Protein AF-A0A3D9ZL71-F1 (afdb_monomer_lite)

Foldseek 3Di:
DPDDDDDLVVLLVVLVVLLVVLVVLVVVLVVVLVVLVVCQPVQDDDPRSVVVNVVSVVVSVVVSVVSVVVSVVSNVVSVVSNVVSVVVVVVVVVVVVVVVVVVVVVD

Secondary structure (DSSP, 8-state):
-------HHHHHHHHHHHHHHHHHHHHHHHHHHHHHHTTTTTT-SSHHHHHHHHHHHHHHHHHHHHHHHHHHHHHHHHHHHHHHHHHHHHHHHHHHHHHHHHHHHH-

Sequence (107 aa):
MTGFAVVPDAVRAGGSAIGGAADAFASRVEGLIAELSGFQGGFGDDTIGMLVGTAYDAVSQWAFECLQDCADDLLDATDDLMLMADSYDEADRDALDRFQGMHGRIA

Structure (mmCIF, N/CA/C/O backbone):
data_AF-A0A3D9ZL71-F1
#
_entry.id   AF-A0A3D9ZL71-F1
#
loop_
_atom_site.group_PDB
_atom_site.id
_atom_site.type_symbol
_atom_site.label_atom_id
_atom_site.label_alt_id
_atom_site.label_comp_id
_atom_site.label_asym_id
_atom_site.label_entity_id
_atom_site.label_seq_id
_atom_site.pdbx_PDB_ins_code
_atom_site.Cartn_x
_atom_site.Cartn_y
_atom_site.Cartn_z
_atom_site.occupancy
_atom_site.B_iso_or_equiv
_atom_site.auth_seq_id
_atom_site.auth_comp_id
_atom_site.auth_asym_id
_atom_site.auth_atom_id
_atom_site.pdbx_PDB_model_num
ATOM 1 N N . MET A 1 1 ? -35.603 -1.144 16.499 1.00 43.69 1 MET A N 1
ATOM 2 C CA . MET A 1 1 ? -34.562 -0.316 15.863 1.00 43.69 1 MET A CA 1
ATOM 3 C C . MET A 1 1 ? -33.428 -1.239 15.486 1.00 43.69 1 MET A C 1
ATOM 5 O O . MET A 1 1 ? -32.825 -1.812 16.382 1.00 43.69 1 MET A O 1
ATOM 9 N N . THR A 1 2 ? -33.184 -1.455 14.198 1.00 52.22 2 THR A N 1
ATOM 10 C CA . THR A 1 2 ? -31.933 -2.073 13.747 1.00 52.22 2 THR A CA 1
ATOM 11 C C . THR A 1 2 ? -30.857 -1.003 13.900 1.00 52.22 2 THR A C 1
ATOM 13 O O . THR A 1 2 ? -30.736 -0.121 13.054 1.00 52.22 2 THR A O 1
ATOM 16 N N . GLY A 1 3 ? -30.220 -0.972 15.070 1.00 65.12 3 GLY A N 1
ATOM 17 C CA . GLY A 1 3 ? -29.165 -0.010 15.371 1.00 65.12 3 GLY A CA 1
ATOM 18 C C . GLY A 1 3 ? -27.943 -0.247 14.488 1.00 65.12 3 GLY A C 1
ATOM 19 O O . GLY A 1 3 ? -27.690 -1.374 14.065 1.00 65.12 3 GLY A O 1
ATOM 20 N N . PHE A 1 4 ? -27.204 0.823 14.213 1.00 72.06 4 PHE A N 1
ATOM 21 C CA . PHE A 1 4 ? -25.866 0.737 13.642 1.00 72.06 4 PHE A CA 1
ATOM 22 C C . PHE A 1 4 ? -24.955 0.064 14.675 1.00 72.06 4 PHE A C 1
ATOM 24 O O . PHE A 1 4 ? -24.783 0.592 15.771 1.00 72.06 4 PHE A O 1
ATOM 31 N N . ALA A 1 5 ? -24.440 -1.118 14.345 1.00 80.25 5 ALA A N 1
ATOM 32 C CA . ALA A 1 5 ? -23.477 -1.847 15.157 1.00 80.25 5 ALA A CA 1
ATOM 33 C C . ALA A 1 5 ? -22.187 -1.966 14.348 1.00 80.25 5 ALA A C 1
ATOM 35 O O . ALA A 1 5 ? -22.186 -2.563 13.269 1.00 80.25 5 ALA A O 1
ATOM 36 N N . VAL A 1 6 ? -21.112 -1.372 14.857 1.00 87.62 6 VAL A N 1
ATOM 37 C CA . VAL A 1 6 ? -19.771 -1.590 14.319 1.00 87.62 6 VAL A CA 1
ATOM 38 C C . VAL A 1 6 ? -19.194 -2.801 15.023 1.00 87.62 6 VAL A C 1
ATOM 40 O O . VAL A 1 6 ? -19.383 -2.967 16.223 1.00 87.62 6 VAL A O 1
ATOM 43 N N . VAL A 1 7 ? -18.532 -3.668 14.263 1.00 93.94 7 VAL A N 1
ATOM 44 C CA . VAL A 1 7 ? -17.833 -4.838 14.794 1.00 93.94 7 VAL A CA 1
ATOM 45 C C . VAL A 1 7 ? -16.336 -4.566 14.632 1.00 93.94 7 VAL A C 1
ATOM 47 O O . VAL A 1 7 ? -15.824 -4.776 13.529 1.00 93.94 7 VAL A O 1
ATOM 50 N N . PRO A 1 8 ? -15.635 -4.073 15.672 1.00 95.56 8 PRO A N 1
ATOM 51 C CA . PRO A 1 8 ? -14.223 -3.688 15.584 1.00 95.56 8 PRO A CA 1
ATOM 52 C C . PRO A 1 8 ? -13.329 -4.798 15.032 1.00 95.56 8 PRO A C 1
ATOM 54 O O . PRO A 1 8 ? -12.484 -4.546 14.180 1.00 95.56 8 PRO A O 1
ATOM 57 N N . ASP A 1 9 ? -13.586 -6.052 15.405 1.00 96.25 9 ASP A N 1
ATOM 58 C CA . ASP A 1 9 ? -12.840 -7.202 14.882 1.00 96.25 9 ASP A CA 1
ATOM 59 C C . ASP A 1 9 ? -12.999 -7.386 13.367 1.00 96.25 9 ASP A C 1
ATOM 61 O O . ASP A 1 9 ? -12.042 -7.740 12.679 1.00 96.25 9 ASP A O 1
ATOM 65 N N . ALA A 1 10 ? -14.186 -7.108 12.818 1.00 95.69 10 ALA A N 1
ATOM 66 C CA . ALA A 1 10 ? -14.406 -7.159 11.375 1.00 95.69 10 ALA A CA 1
ATOM 67 C C . ALA A 1 10 ? -13.680 -6.009 10.659 1.00 95.69 10 ALA A C 1
ATOM 69 O O . ALA A 1 10 ? -13.160 -6.204 9.561 1.00 95.69 10 ALA A O 1
ATOM 70 N N . VAL A 1 11 ? -13.605 -4.836 11.295 1.00 96.62 11 VAL A N 1
ATOM 71 C CA . VAL A 1 11 ? -12.833 -3.692 10.794 1.00 96.62 11 VAL A CA 1
ATOM 72 C C . VAL A 1 11 ? -11.337 -4.023 10.776 1.00 96.62 11 VAL A C 1
ATOM 74 O O . VAL A 1 11 ? -10.709 -3.867 9.733 1.00 96.62 11 VAL A O 1
ATOM 77 N N . ARG A 1 12 ? -10.782 -4.572 11.867 1.00 97.94 12 ARG A N 1
ATOM 78 C CA . ARG A 1 12 ? -9.372 -5.013 11.932 1.00 97.94 12 ARG A CA 1
ATOM 79 C C . ARG A 1 12 ? -9.050 -6.084 10.904 1.00 97.94 12 ARG A C 1
ATOM 81 O O . ARG A 1 12 ? -7.991 -6.042 10.284 1.00 97.94 12 ARG A O 1
ATOM 88 N N . ALA A 1 13 ? -9.955 -7.043 10.713 1.00 97.56 13 ALA A N 1
ATOM 89 C CA . ALA A 1 13 ? -9.789 -8.075 9.698 1.00 97.56 13 ALA A CA 1
ATOM 90 C C . ALA A 1 13 ? -9.747 -7.468 8.286 1.00 97.56 13 ALA A C 1
ATOM 92 O O . ALA A 1 13 ? -8.916 -7.873 7.474 1.00 97.56 13 ALA A O 1
ATOM 93 N N . GLY A 1 14 ? -10.599 -6.475 8.011 1.00 97.06 14 GLY A N 1
ATOM 94 C CA . GLY A 1 14 ? -10.577 -5.706 6.767 1.00 97.06 14 GLY A CA 1
ATOM 95 C C . GLY A 1 14 ? -9.269 -4.937 6.574 1.00 97.06 14 GLY A C 1
ATOM 96 O O . GLY A 1 14 ? -8.639 -5.088 5.530 1.00 97.06 14 GLY A O 1
ATOM 97 N N . GLY A 1 15 ? -8.829 -4.191 7.592 1.00 97.56 15 GLY A N 1
ATOM 98 C CA . GLY A 1 15 ? -7.549 -3.476 7.580 1.00 97.56 15 GLY A CA 1
ATOM 99 C C . GLY A 1 15 ? -6.371 -4.420 7.341 1.00 97.56 15 GLY A C 1
ATOM 100 O O . GLY A 1 15 ? -5.609 -4.226 6.407 1.00 97.56 15 GLY A O 1
ATOM 101 N N . SER A 1 16 ? -6.290 -5.526 8.084 1.00 97.75 16 SER A N 1
ATOM 102 C CA . SER A 1 16 ? -5.232 -6.536 7.909 1.00 97.75 16 SER A CA 1
ATOM 103 C C . SER A 1 16 ? -5.214 -7.142 6.500 1.00 97.75 16 SER A C 1
ATOM 105 O O . SER A 1 16 ? -4.148 -7.422 5.955 1.00 97.75 16 SER A O 1
ATOM 107 N N . ALA A 1 17 ? -6.388 -7.361 5.898 1.00 97.88 17 ALA A N 1
ATOM 108 C CA . ALA A 1 17 ? -6.485 -7.869 4.534 1.00 97.88 17 ALA A CA 1
ATOM 109 C C . ALA A 1 17 ? -6.012 -6.839 3.496 1.00 97.88 17 ALA A C 1
ATOM 111 O O . ALA A 1 17 ? -5.353 -7.222 2.529 1.00 97.88 17 ALA A O 1
ATOM 112 N N . ILE A 1 18 ? -6.324 -5.554 3.700 1.00 96.88 18 ILE A N 1
ATOM 113 C CA . ILE A 1 18 ? -5.825 -4.462 2.856 1.00 96.88 18 ILE A CA 1
ATOM 114 C C . ILE A 1 18 ? -4.310 -4.332 3.015 1.00 96.88 18 ILE A C 1
ATOM 116 O O . ILE A 1 18 ? -3.623 -4.355 2.001 1.00 96.88 18 ILE A O 1
ATOM 120 N N . GLY A 1 19 ? -3.783 -4.321 4.241 1.00 97.50 19 GLY A N 1
ATOM 121 C CA . GLY A 1 19 ? -2.344 -4.233 4.498 1.00 97.50 19 GLY A CA 1
ATOM 122 C C . GLY A 1 19 ? -1.567 -5.370 3.839 1.00 97.50 19 GLY A C 1
ATOM 123 O O . GLY A 1 19 ? -0.612 -5.134 3.108 1.00 97.50 19 GLY A O 1
ATOM 124 N N . GLY A 1 20 ? -2.050 -6.611 3.961 1.00 97.38 20 GLY A N 1
ATOM 125 C CA . GLY A 1 20 ? -1.431 -7.744 3.265 1.00 97.38 20 GLY A CA 1
ATOM 126 C C . GLY A 1 20 ? -1.488 -7.636 1.733 1.00 97.38 20 GLY A C 1
ATOM 127 O O . GLY A 1 20 ? -0.581 -8.104 1.043 1.00 97.38 20 GLY A O 1
ATOM 128 N N . ALA A 1 21 ? -2.538 -7.024 1.177 1.00 96.81 21 ALA A N 1
ATOM 129 C CA . ALA A 1 21 ? -2.619 -6.745 -0.255 1.00 96.81 21 ALA A CA 1
ATOM 130 C C . ALA A 1 21 ? -1.690 -5.592 -0.676 1.00 96.81 21 ALA A C 1
ATOM 132 O O . ALA A 1 21 ? -1.103 -5.675 -1.756 1.00 96.81 21 ALA A O 1
ATOM 133 N N . ALA A 1 22 ? -1.532 -4.570 0.169 1.00 96.38 22 ALA A N 1
ATOM 134 C CA . ALA A 1 22 ? -0.623 -3.443 -0.020 1.00 96.38 22 ALA A CA 1
ATOM 135 C C . ALA A 1 22 ? 0.835 -3.916 -0.053 1.00 96.38 22 ALA A C 1
ATOM 137 O O . ALA A 1 22 ? 1.531 -3.657 -1.031 1.00 96.38 22 ALA A O 1
ATOM 138 N N . ASP A 1 23 ? 1.255 -4.732 0.918 1.00 96.62 23 ASP A N 1
ATOM 139 C CA . ASP A 1 23 ? 2.595 -5.333 0.961 1.00 96.62 23 ASP A CA 1
ATOM 140 C C . ASP A 1 23 ? 2.884 -6.165 -0.299 1.00 96.62 23 ASP A C 1
ATOM 142 O O . ASP A 1 23 ? 3.943 -6.066 -0.928 1.00 96.62 23 ASP A O 1
ATOM 146 N N . ALA A 1 24 ? 1.915 -6.989 -0.712 1.00 97.31 24 ALA A N 1
ATOM 147 C CA . ALA A 1 24 ? 2.042 -7.799 -1.918 1.00 97.31 24 ALA A CA 1
ATOM 148 C C . ALA A 1 24 ? 2.099 -6.943 -3.193 1.00 97.31 24 ALA A C 1
ATOM 150 O O . ALA A 1 24 ? 2.772 -7.318 -4.157 1.00 97.31 24 ALA A O 1
ATOM 151 N N . PHE A 1 25 ? 1.382 -5.820 -3.223 1.00 96.56 25 PHE A N 1
ATOM 152 C CA . PHE A 1 25 ? 1.419 -4.862 -4.320 1.00 96.56 25 PHE A CA 1
ATOM 153 C C . PHE A 1 25 ? 2.769 -4.139 -4.378 1.00 96.56 25 PHE A C 1
ATOM 155 O O . PHE A 1 25 ? 3.405 -4.178 -5.430 1.00 96.56 25 PHE A O 1
ATOM 162 N N . ALA A 1 26 ? 3.256 -3.601 -3.257 1.00 95.56 26 ALA A N 1
ATOM 163 C CA . ALA A 1 26 ? 4.560 -2.949 -3.147 1.00 95.56 26 ALA A CA 1
ATOM 164 C C . ALA A 1 26 ? 5.690 -3.867 -3.637 1.00 95.56 26 ALA A C 1
ATOM 166 O O . ALA A 1 26 ? 6.461 -3.495 -4.519 1.00 95.56 26 ALA A O 1
ATOM 167 N N . SER A 1 27 ? 5.710 -5.125 -3.184 1.00 96.62 27 SER A N 1
ATOM 168 C CA . SER A 1 27 ? 6.709 -6.107 -3.626 1.00 96.62 27 SER A CA 1
ATOM 169 C C . SER A 1 27 ? 6.664 -6.376 -5.140 1.00 96.62 27 SER A C 1
ATOM 171 O O . SER A 1 27 ? 7.700 -6.564 -5.783 1.00 96.62 27 SER A O 1
ATOM 173 N N . ARG A 1 28 ? 5.473 -6.365 -5.755 1.00 97.00 28 ARG A N 1
ATOM 174 C CA . ARG A 1 28 ? 5.336 -6.499 -7.217 1.00 97.00 28 ARG A CA 1
ATOM 175 C C . ARG A 1 28 ? 5.802 -5.250 -7.957 1.00 97.00 28 ARG A C 1
ATOM 177 O O . ARG A 1 28 ? 6.381 -5.390 -9.031 1.00 97.00 28 ARG A O 1
ATOM 184 N N . VAL A 1 29 ? 5.556 -4.062 -7.406 1.00 95.31 29 VAL A N 1
ATOM 185 C CA . VAL A 1 29 ? 6.045 -2.791 -7.960 1.00 95.31 29 VAL A CA 1
ATOM 186 C C . VAL A 1 29 ? 7.572 -2.762 -7.936 1.00 95.31 29 VAL A C 1
ATOM 188 O O . VAL A 1 29 ? 8.182 -2.475 -8.961 1.00 95.31 29 VAL A O 1
ATOM 191 N N . GLU A 1 30 ? 8.202 -3.153 -6.828 1.00 94.50 30 GLU A N 1
ATOM 192 C CA . GLU A 1 30 ? 9.663 -3.278 -6.738 1.00 94.50 30 GLU A CA 1
ATOM 193 C C . GLU A 1 30 ? 10.225 -4.244 -7.790 1.00 94.50 30 GLU A C 1
ATOM 195 O O . GLU A 1 30 ? 11.198 -3.927 -8.478 1.00 94.50 30 GLU A O 1
ATOM 200 N N . GLY A 1 31 ? 9.583 -5.405 -7.966 1.00 94.75 31 GLY A N 1
ATOM 201 C CA . GLY A 1 31 ? 9.952 -6.370 -9.002 1.00 94.75 31 GLY A CA 1
ATOM 202 C C . GLY A 1 31 ? 9.841 -5.794 -10.415 1.00 94.75 31 GLY A C 1
ATOM 203 O O . GLY A 1 31 ? 10.765 -5.935 -11.215 1.00 94.75 31 GLY A O 1
ATOM 204 N N . LEU A 1 32 ? 8.748 -5.084 -10.707 1.00 92.56 32 LEU A N 1
ATOM 205 C CA . LEU A 1 32 ? 8.539 -4.413 -11.989 1.00 92.56 32 LEU A CA 1
ATOM 206 C C . LEU A 1 32 ? 9.622 -3.360 -12.263 1.00 92.56 32 LEU A C 1
ATOM 208 O O . LEU A 1 32 ? 10.169 -3.316 -13.364 1.00 92.56 32 LEU A O 1
ATOM 212 N N . ILE A 1 33 ? 9.958 -2.534 -11.270 1.00 92.25 33 ILE A N 1
ATOM 213 C CA . ILE A 1 33 ? 11.018 -1.523 -11.380 1.00 92.25 33 ILE A CA 1
ATOM 214 C C . ILE A 1 33 ? 12.361 -2.195 -11.677 1.00 92.25 33 ILE A C 1
ATOM 216 O O . ILE A 1 33 ? 13.101 -1.744 -12.556 1.00 92.25 33 ILE A O 1
ATOM 220 N N . ALA A 1 34 ? 12.672 -3.296 -10.989 1.00 92.69 34 ALA A N 1
ATOM 221 C CA . ALA A 1 34 ? 13.906 -4.044 -11.204 1.00 92.69 34 ALA A CA 1
ATOM 222 C C . ALA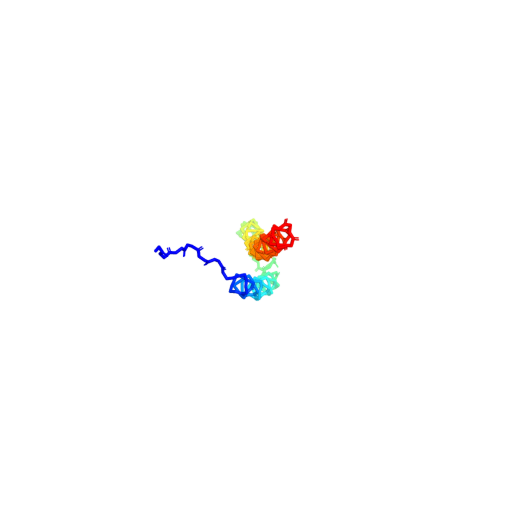 A 1 34 ? 13.994 -4.629 -12.625 1.00 92.69 34 ALA A C 1
ATOM 224 O O . ALA A 1 34 ? 15.035 -4.511 -13.272 1.00 92.69 34 ALA A O 1
ATOM 225 N N . GLU A 1 35 ? 12.905 -5.210 -13.137 1.00 92.31 35 GLU A N 1
ATOM 226 C CA . GLU A 1 35 ? 12.836 -5.717 -14.514 1.00 92.31 35 GLU A CA 1
ATOM 227 C C . GLU A 1 35 ? 13.012 -4.594 -15.543 1.00 92.31 35 GLU A C 1
ATOM 229 O O . GLU A 1 35 ? 13.785 -4.721 -16.496 1.00 92.31 35 GLU A O 1
ATOM 234 N N . LEU A 1 36 ? 12.334 -3.466 -15.329 1.00 89.69 36 LEU A N 1
ATOM 235 C CA . LEU A 1 36 ? 12.366 -2.323 -16.235 1.00 89.69 36 LEU A CA 1
ATOM 236 C C . LEU A 1 36 ? 13.718 -1.599 -16.230 1.00 89.69 36 LEU A C 1
ATOM 238 O O . LEU A 1 36 ? 14.177 -1.128 -17.271 1.00 89.69 36 LEU A O 1
ATOM 242 N N . SER A 1 37 ? 14.432 -1.590 -15.108 1.00 84.94 37 SER A N 1
ATOM 243 C CA . SER A 1 37 ? 15.791 -1.033 -15.035 1.00 84.94 37 SER A CA 1
ATOM 244 C C . SER A 1 37 ? 16.755 -1.691 -16.037 1.00 84.94 37 SER A C 1
ATOM 246 O O . SER A 1 37 ? 17.692 -1.051 -16.506 1.00 84.94 37 SER A O 1
ATOM 248 N N . GLY A 1 38 ? 16.500 -2.942 -16.443 1.00 84.88 38 GLY A N 1
ATOM 249 C CA . GLY A 1 38 ? 17.299 -3.648 -17.449 1.00 84.88 38 GLY A CA 1
ATOM 250 C C . GLY A 1 38 ? 17.168 -3.116 -18.883 1.00 84.88 38 GLY A C 1
ATOM 251 O O . GLY A 1 38 ? 18.019 -3.419 -19.717 1.00 84.88 38 GLY A O 1
ATOM 252 N N . PHE A 1 39 ? 16.137 -2.321 -19.186 1.00 84.81 39 PHE A N 1
ATOM 253 C CA . PHE A 1 39 ? 15.950 -1.711 -20.510 1.00 84.81 39 PHE A CA 1
ATOM 254 C C . PHE A 1 39 ? 16.660 -0.363 -20.658 1.00 84.81 39 PHE A C 1
ATOM 256 O O . PHE A 1 39 ? 16.805 0.139 -21.777 1.00 84.81 39 PHE A O 1
ATOM 263 N N . GLN A 1 40 ? 17.122 0.224 -19.553 1.00 79.12 40 GLN A N 1
ATOM 264 C CA . GLN A 1 40 ? 17.802 1.510 -19.572 1.00 79.12 40 GLN A CA 1
ATOM 265 C C . GLN A 1 40 ? 19.087 1.428 -20.415 1.00 79.12 40 GLN A C 1
ATOM 267 O O . GLN A 1 40 ? 19.903 0.522 -20.257 1.00 79.12 40 GLN A O 1
ATOM 272 N N . GLY A 1 41 ? 19.255 2.365 -21.353 1.00 78.75 41 GLY A N 1
ATOM 273 C CA . GLY A 1 41 ? 20.396 2.383 -22.279 1.00 78.75 41 GLY A CA 1
ATOM 274 C C . GLY A 1 41 ? 20.326 1.363 -23.427 1.00 78.75 41 GLY A C 1
ATOM 275 O O . GLY A 1 41 ? 21.227 1.324 -24.259 1.00 78.75 41 GLY A O 1
ATOM 276 N N . GLY A 1 42 ? 19.253 0.569 -23.529 1.00 87.88 42 GLY A N 1
ATOM 277 C CA . GLY A 1 42 ? 19.075 -0.434 -24.588 1.00 87.88 42 GLY A CA 1
ATOM 278 C C . GLY A 1 42 ? 18.614 0.115 -25.945 1.00 87.88 42 GLY A C 1
ATOM 279 O O . GLY A 1 42 ? 18.461 -0.653 -26.893 1.00 87.88 42 GLY A O 1
ATOM 280 N N . PHE A 1 43 ? 18.370 1.424 -26.055 1.00 90.50 43 PHE A N 1
ATOM 281 C CA . PHE A 1 43 ? 17.711 2.034 -27.219 1.00 90.50 43 PHE A CA 1
ATOM 282 C C . PHE A 1 43 ? 18.672 2.493 -28.326 1.00 90.50 43 PHE A C 1
ATOM 284 O O . PHE A 1 43 ? 18.217 2.864 -29.406 1.00 90.50 43 PHE A O 1
ATOM 291 N N . GLY A 1 44 ? 19.984 2.413 -28.088 1.00 89.81 44 GLY A N 1
ATOM 292 C CA . GLY A 1 44 ? 21.023 2.849 -29.020 1.00 89.81 44 GLY A CA 1
ATOM 293 C C . GLY A 1 44 ? 21.371 4.337 -28.905 1.00 89.81 44 GLY A C 1
ATOM 294 O O . GLY A 1 44 ? 20.620 5.132 -28.343 1.00 89.81 44 GLY A O 1
ATOM 295 N N . ASP A 1 45 ? 22.528 4.701 -29.464 1.00 93.56 45 ASP A N 1
ATOM 296 C CA . ASP A 1 45 ? 23.128 6.039 -29.317 1.00 93.56 45 ASP A CA 1
ATOM 297 C C . ASP A 1 45 ? 22.814 6.986 -30.490 1.00 93.56 45 ASP A C 1
ATOM 299 O O . ASP A 1 45 ? 23.313 8.113 -30.550 1.00 93.56 45 ASP A O 1
ATOM 303 N N . ASP A 1 46 ? 22.020 6.537 -31.465 1.00 95.69 46 ASP A N 1
ATOM 304 C CA . ASP A 1 46 ? 21.569 7.411 -32.543 1.00 95.69 46 ASP A CA 1
ATOM 305 C C . ASP A 1 46 ? 20.492 8.396 -32.049 1.00 95.69 46 ASP A C 1
ATOM 307 O O . ASP A 1 46 ? 19.997 8.329 -30.922 1.00 95.69 46 ASP A O 1
ATOM 311 N N . THR A 1 47 ? 20.131 9.373 -32.885 1.00 95.69 47 THR A N 1
ATOM 312 C CA . THR A 1 47 ? 19.150 10.400 -32.495 1.00 95.69 47 THR A CA 1
ATOM 313 C C . THR A 1 47 ? 17.803 9.802 -32.088 1.00 95.69 47 THR A C 1
ATOM 315 O O . THR A 1 47 ? 17.150 10.337 -31.195 1.00 95.69 47 THR A O 1
ATOM 318 N N . ILE A 1 48 ? 17.383 8.707 -32.725 1.00 94.44 48 ILE A N 1
ATOM 319 C CA . ILE A 1 48 ? 16.118 8.042 -32.404 1.00 94.44 48 ILE A CA 1
ATOM 320 C C . ILE A 1 48 ? 16.235 7.346 -31.044 1.00 94.44 48 ILE A C 1
ATOM 322 O O . ILE A 1 48 ? 15.374 7.547 -30.191 1.00 94.44 48 ILE A O 1
ATOM 326 N N . GLY A 1 49 ? 17.313 6.602 -30.814 1.00 94.50 49 GLY A N 1
ATOM 327 C CA . GLY A 1 49 ? 17.600 5.909 -29.566 1.00 94.50 49 GLY A CA 1
ATOM 328 C C . GLY A 1 49 ? 17.692 6.850 -28.370 1.00 94.50 49 GLY A C 1
ATOM 329 O O . GLY A 1 49 ? 17.053 6.598 -27.350 1.00 94.50 49 GLY A O 1
ATOM 330 N N . MET A 1 50 ? 18.359 8.000 -28.516 1.00 94.50 50 MET A N 1
ATOM 331 C CA . MET A 1 50 ? 18.409 9.027 -27.467 1.00 94.50 50 MET A CA 1
ATOM 332 C C . MET A 1 50 ? 17.025 9.609 -27.133 1.00 94.50 50 MET A C 1
ATOM 334 O O . MET A 1 50 ? 16.709 9.819 -25.959 1.00 94.50 50 MET A O 1
ATOM 338 N N . LEU A 1 51 ? 16.181 9.866 -28.143 1.00 95.75 51 LEU A N 1
ATOM 339 C CA . LEU A 1 51 ? 14.816 10.361 -27.924 1.00 95.75 51 LEU A CA 1
ATOM 340 C C . LEU A 1 51 ? 13.948 9.319 -27.215 1.00 95.75 51 LEU A C 1
ATOM 342 O O . LEU A 1 51 ? 13.212 9.663 -26.291 1.00 95.75 51 LEU A O 1
ATOM 346 N N . VAL A 1 52 ? 14.054 8.052 -27.623 1.00 94.19 52 VAL A N 1
ATOM 347 C CA . VAL A 1 52 ? 13.331 6.942 -26.989 1.00 94.19 52 VAL A CA 1
ATOM 348 C C . VAL A 1 52 ? 13.802 6.743 -25.552 1.00 94.19 52 VAL A C 1
ATOM 350 O O . VAL A 1 52 ? 12.958 6.640 -24.670 1.00 94.19 52 VAL A O 1
ATOM 353 N N . GLY A 1 53 ? 15.112 6.763 -25.295 1.00 93.69 53 GLY A N 1
ATOM 354 C CA . GLY A 1 53 ? 15.663 6.667 -23.942 1.00 93.69 53 GLY A CA 1
ATOM 355 C C . GLY A 1 53 ? 15.178 7.795 -23.032 1.00 93.69 53 GLY A C 1
ATOM 356 O O . GLY A 1 53 ? 14.703 7.535 -21.935 1.00 93.69 53 GLY A O 1
ATOM 357 N N . THR A 1 54 ? 15.171 9.035 -23.526 1.00 93.75 54 THR A N 1
ATOM 358 C CA . THR A 1 54 ? 14.653 10.182 -22.759 1.00 93.75 54 THR A CA 1
ATOM 359 C C . THR A 1 54 ? 13.162 10.032 -22.435 1.00 93.75 54 THR A C 1
ATOM 361 O O . THR A 1 54 ? 12.731 10.312 -21.318 1.00 93.75 54 THR A O 1
ATOM 364 N N . ALA A 1 55 ? 12.357 9.594 -23.409 1.00 94.31 55 ALA A N 1
ATOM 365 C CA . ALA A 1 55 ? 10.930 9.359 -23.197 1.00 94.31 55 ALA A CA 1
ATOM 366 C C . ALA A 1 55 ? 10.682 8.197 -22.225 1.00 94.31 55 ALA A C 1
ATOM 368 O O . ALA A 1 55 ? 9.781 8.278 -21.392 1.00 94.31 55 ALA A O 1
ATOM 369 N N . TYR A 1 56 ? 11.489 7.139 -22.319 1.00 94.00 56 TYR A N 1
ATOM 370 C CA . TYR A 1 56 ? 11.451 6.004 -21.410 1.00 94.00 56 TYR A CA 1
ATOM 371 C C . TYR A 1 56 ? 11.731 6.435 -19.970 1.00 94.00 56 TYR A C 1
ATOM 373 O O . TYR A 1 56 ? 10.931 6.130 -19.089 1.00 94.00 56 TYR A O 1
ATOM 381 N N . ASP A 1 57 ? 12.805 7.190 -19.737 1.00 92.06 57 ASP A N 1
ATOM 382 C CA . ASP A 1 57 ? 13.181 7.656 -18.399 1.00 92.06 57 ASP A CA 1
ATOM 383 C C . ASP A 1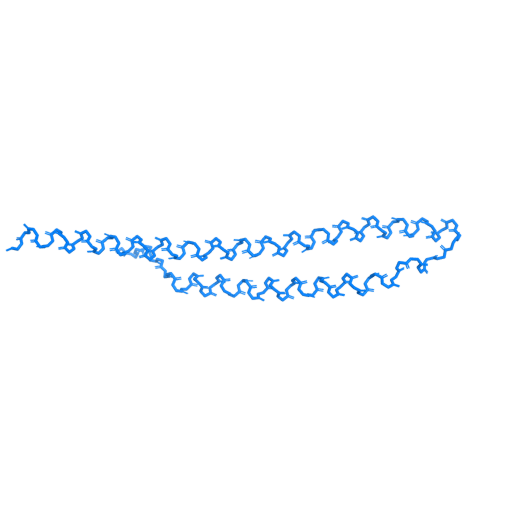 57 ? 12.073 8.531 -17.789 1.00 92.06 57 ASP A C 1
ATOM 385 O O . ASP A 1 57 ? 11.646 8.297 -16.662 1.00 92.06 57 ASP A O 1
ATOM 389 N N . ALA A 1 58 ? 11.526 9.479 -18.558 1.00 93.56 58 ALA A N 1
ATOM 390 C CA . ALA A 1 58 ? 10.468 10.367 -18.075 1.00 93.56 58 ALA A CA 1
ATOM 391 C C . ALA A 1 58 ? 9.166 9.624 -17.722 1.00 93.56 58 ALA A C 1
ATOM 393 O O . ALA A 1 58 ? 8.543 9.906 -16.700 1.00 93.56 58 ALA A O 1
ATOM 394 N N . VAL A 1 59 ? 8.738 8.679 -18.567 1.00 93.81 59 VAL A N 1
ATOM 395 C CA . VAL A 1 59 ? 7.491 7.930 -18.346 1.00 93.81 59 VAL A CA 1
ATOM 396 C C . VAL A 1 59 ? 7.656 6.897 -17.237 1.00 93.81 59 VAL A C 1
ATOM 398 O O . VAL A 1 59 ? 6.750 6.744 -16.420 1.00 93.81 59 VAL A O 1
ATOM 401 N N . SER A 1 60 ? 8.791 6.194 -17.199 1.00 93.19 60 SER A N 1
ATOM 402 C CA . SER A 1 60 ? 9.060 5.183 -16.173 1.00 93.19 60 SER A CA 1
ATOM 403 C C . SER A 1 60 ? 9.181 5.814 -14.793 1.00 93.19 60 SER A C 1
ATOM 405 O O . SER A 1 60 ? 8.527 5.333 -13.875 1.00 93.19 60 SER A O 1
ATOM 407 N N . GLN A 1 61 ? 9.894 6.938 -14.660 1.00 92.06 61 GLN A N 1
ATOM 408 C CA . GLN A 1 61 ? 9.970 7.675 -13.401 1.00 92.06 61 GLN A CA 1
ATOM 409 C C . GLN A 1 61 ? 8.573 8.036 -12.877 1.00 92.06 61 GLN A C 1
ATOM 411 O O . GLN A 1 61 ? 8.223 7.655 -11.763 1.00 92.06 61 GLN A O 1
ATOM 416 N N . TRP A 1 62 ? 7.758 8.711 -13.695 1.00 95.12 62 TRP A N 1
ATOM 417 C CA . TRP A 1 62 ? 6.408 9.109 -13.289 1.00 95.12 62 TRP A CA 1
ATOM 418 C C . TRP A 1 62 ? 5.535 7.903 -12.921 1.00 95.12 62 TRP A C 1
ATOM 420 O O . TRP A 1 62 ? 4.821 7.925 -11.921 1.00 95.12 62 TRP A O 1
ATOM 430 N N . ALA A 1 63 ? 5.602 6.828 -13.711 1.00 94.31 63 ALA A N 1
ATOM 431 C CA . ALA A 1 63 ? 4.833 5.622 -13.439 1.00 94.31 63 ALA A CA 1
ATOM 432 C C . ALA A 1 63 ? 5.255 4.953 -12.121 1.00 94.31 63 ALA A C 1
ATOM 434 O O . ALA A 1 63 ? 4.396 4.461 -11.395 1.00 94.31 63 ALA A O 1
ATOM 435 N N . PHE A 1 64 ? 6.552 4.930 -11.804 1.00 93.75 64 PHE A N 1
ATOM 436 C CA . PHE A 1 64 ? 7.064 4.333 -10.570 1.00 93.75 64 PHE A CA 1
ATOM 437 C C . PHE 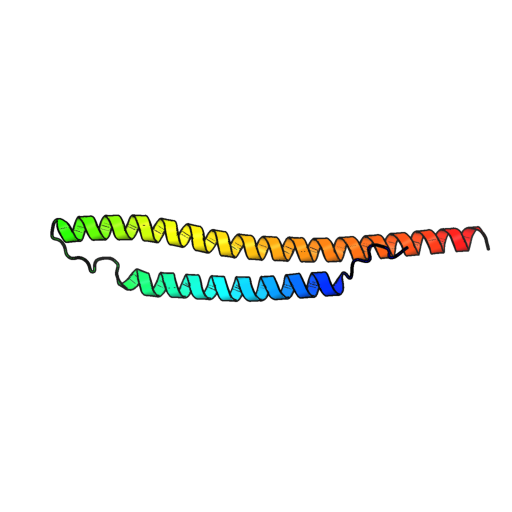A 1 64 ? 6.662 5.135 -9.341 1.00 93.75 64 PHE A C 1
ATOM 439 O O . PHE A 1 64 ? 6.208 4.531 -8.375 1.00 93.75 64 PHE A O 1
ATOM 446 N N . GLU A 1 65 ? 6.748 6.463 -9.412 1.00 94.31 65 GLU A N 1
ATOM 447 C CA . GLU A 1 65 ? 6.261 7.359 -8.358 1.00 94.31 65 GLU A CA 1
ATOM 448 C C . GLU A 1 65 ? 4.765 7.114 -8.101 1.00 94.31 65 GLU A C 1
ATOM 450 O O . GLU A 1 65 ? 4.382 6.787 -6.985 1.00 94.31 65 GLU A O 1
ATOM 455 N N . CYS A 1 66 ? 3.925 7.110 -9.145 1.00 96.81 66 CYS A N 1
ATOM 456 C CA . CYS A 1 66 ? 2.492 6.839 -8.981 1.00 96.81 66 CYS A CA 1
ATOM 457 C C . CYS A 1 66 ? 2.190 5.460 -8.375 1.00 96.81 66 CYS A C 1
ATOM 459 O O . CYS A 1 66 ? 1.235 5.316 -7.615 1.00 96.81 66 CYS A O 1
ATOM 461 N N . LEU A 1 67 ? 2.950 4.426 -8.741 1.00 95.62 67 LEU A N 1
ATOM 462 C CA . LEU A 1 67 ? 2.751 3.083 -8.197 1.00 95.62 67 LEU A CA 1
ATOM 463 C C . LEU A 1 67 ? 3.181 2.987 -6.729 1.00 95.62 67 LEU A C 1
ATOM 465 O O . LEU A 1 67 ? 2.540 2.260 -5.975 1.00 95.62 67 LEU A O 1
ATOM 469 N N . GLN A 1 68 ? 4.239 3.697 -6.339 1.00 93.50 68 GLN A N 1
ATOM 470 C CA . GLN A 1 68 ? 4.687 3.781 -4.948 1.00 93.50 68 GLN A CA 1
ATOM 471 C C . GLN A 1 68 ? 3.669 4.544 -4.099 1.00 93.50 68 GLN A C 1
ATOM 473 O O . GLN A 1 68 ? 3.211 3.996 -3.103 1.00 93.50 68 GLN A O 1
ATOM 478 N N . ASP A 1 69 ? 3.203 5.705 -4.569 1.00 96.31 69 ASP A N 1
ATOM 479 C CA . ASP A 1 69 ? 2.152 6.481 -3.898 1.00 96.31 69 ASP A CA 1
ATOM 480 C C . ASP A 1 69 ? 0.885 5.633 -3.679 1.00 96.31 69 ASP A C 1
ATOM 482 O O . ASP A 1 69 ? 0.307 5.620 -2.597 1.00 96.31 69 ASP A O 1
ATOM 486 N N . CYS A 1 70 ? 0.477 4.840 -4.679 1.00 95.44 70 CYS A N 1
ATOM 487 C CA . CYS A 1 70 ? -0.668 3.936 -4.531 1.00 95.44 70 CYS A CA 1
ATOM 488 C C . CYS A 1 70 ? -0.447 2.848 -3.466 1.00 95.44 70 CYS A C 1
ATOM 490 O O . CYS A 1 70 ? -1.419 2.363 -2.889 1.00 95.44 70 CYS A O 1
ATOM 492 N N . ALA A 1 71 ? 0.790 2.386 -3.269 1.00 93.81 71 ALA A N 1
ATOM 493 C CA . ALA A 1 71 ? 1.098 1.387 -2.251 1.00 93.81 71 ALA A CA 1
ATOM 494 C C . ALA A 1 71 ? 1.035 2.006 -0.850 1.00 93.81 71 ALA A C 1
ATOM 496 O O . ALA A 1 71 ? 0.423 1.417 0.042 1.00 93.81 71 ALA A O 1
ATOM 497 N N . ASP A 1 72 ? 1.598 3.204 -0.700 1.00 95.38 72 ASP A N 1
ATOM 498 C CA . ASP A 1 72 ? 1.586 3.967 0.546 1.00 95.38 72 ASP A CA 1
ATOM 499 C C . ASP A 1 72 ? 0.149 4.328 0.955 1.00 95.38 72 ASP A C 1
ATOM 501 O O . ASP A 1 72 ? -0.253 4.047 2.081 1.00 95.38 72 ASP A O 1
ATOM 505 N N . ASP A 1 73 ? -0.687 4.791 0.018 1.00 97.38 73 ASP A N 1
ATOM 5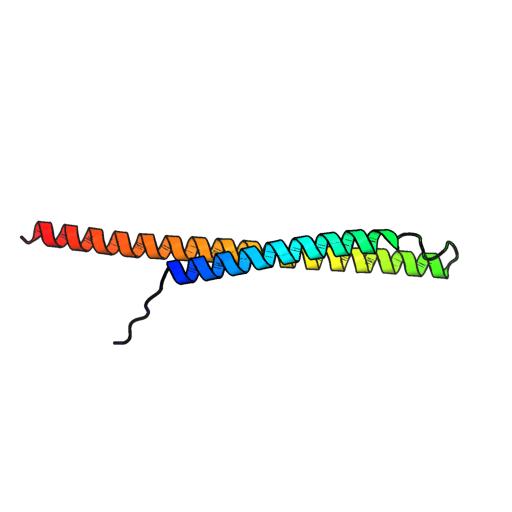06 C CA . ASP A 1 73 ? -2.106 5.094 0.270 1.00 97.38 73 ASP A CA 1
ATOM 507 C C . ASP A 1 73 ? -2.893 3.876 0.807 1.00 97.38 73 ASP A C 1
ATOM 509 O O . ASP A 1 73 ? -3.828 4.014 1.603 1.00 97.38 73 ASP A O 1
ATOM 513 N N . LEU A 1 74 ? -2.550 2.656 0.372 1.00 96.69 74 LEU A N 1
ATOM 514 C CA . LEU A 1 74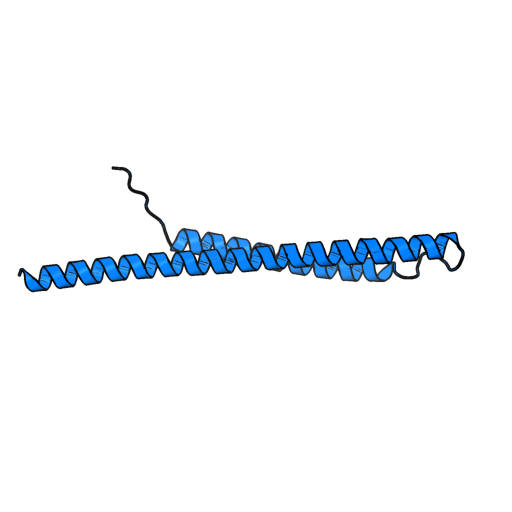 ? -3.190 1.430 0.866 1.00 96.69 74 LEU A CA 1
ATOM 515 C C . LEU A 1 74 ? -2.736 1.068 2.287 1.00 96.69 74 LEU A C 1
ATOM 517 O O . LEU A 1 74 ? -3.520 0.494 3.055 1.00 96.69 74 LEU A O 1
ATOM 521 N N . LEU A 1 75 ? -1.488 1.378 2.636 1.00 96.44 75 LEU A N 1
ATOM 522 C CA . LEU A 1 75 ? -0.972 1.213 3.994 1.00 96.44 75 LEU A CA 1
ATOM 523 C C . LEU A 1 75 ? -1.598 2.247 4.932 1.00 96.44 75 LEU A C 1
ATOM 525 O O . LEU A 1 75 ? -2.110 1.867 5.982 1.00 96.44 75 LEU A O 1
ATOM 529 N N . ASP A 1 76 ? -1.699 3.503 4.505 1.00 97.62 76 ASP A N 1
ATOM 530 C CA . ASP A 1 76 ? -2.385 4.557 5.258 1.00 97.62 76 ASP A CA 1
ATOM 531 C C . ASP A 1 76 ? -3.853 4.183 5.520 1.00 97.62 76 ASP A C 1
ATOM 533 O O . ASP A 1 76 ? -4.340 4.251 6.650 1.00 97.62 76 ASP A O 1
ATOM 537 N N . ALA A 1 77 ? -4.557 3.668 4.504 1.00 96.62 77 ALA A N 1
ATOM 538 C CA . ALA A 1 77 ? -5.921 3.168 4.671 1.00 96.62 77 ALA A CA 1
ATOM 539 C C . ALA A 1 77 ? -6.011 1.982 5.650 1.00 96.62 77 ALA A C 1
ATOM 541 O O . ALA A 1 77 ? -7.035 1.790 6.313 1.00 96.62 77 ALA A O 1
ATOM 542 N N . THR A 1 78 ? -4.959 1.164 5.744 1.00 97.56 78 THR A N 1
ATOM 543 C CA . THR A 1 78 ? -4.880 0.079 6.727 1.00 97.56 78 THR A CA 1
ATOM 544 C C . THR A 1 78 ? -4.777 0.641 8.138 1.00 97.56 78 THR A C 1
ATOM 546 O O . THR A 1 78 ? -5.557 0.237 9.005 1.00 97.56 78 THR A O 1
ATOM 549 N N . ASP A 1 79 ? -3.877 1.595 8.358 1.00 97.88 79 ASP A N 1
ATOM 550 C CA . ASP A 1 79 ? -3.672 2.240 9.653 1.00 97.88 79 ASP A CA 1
ATOM 551 C C . ASP A 1 79 ? -4.936 2.970 10.127 1.00 97.88 79 ASP A C 1
ATOM 553 O O . ASP A 1 79 ? -5.349 2.809 11.281 1.00 97.88 79 ASP A O 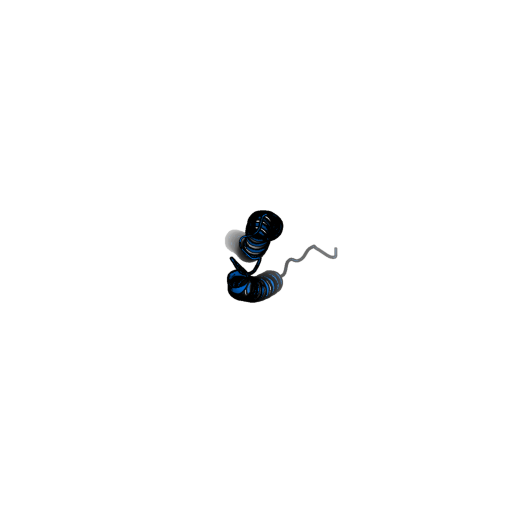1
ATOM 557 N N . ASP A 1 80 ? -5.626 3.666 9.222 1.00 98.06 80 ASP A N 1
ATOM 558 C CA . ASP A 1 80 ? -6.905 4.322 9.501 1.00 98.06 80 ASP A CA 1
ATOM 559 C C . ASP A 1 80 ? -7.975 3.330 9.982 1.00 98.06 80 ASP A C 1
ATOM 561 O O . ASP A 1 80 ? -8.717 3.600 10.933 1.00 98.06 80 ASP A O 1
ATOM 565 N N . LEU A 1 81 ? -8.061 2.149 9.360 1.00 97.62 81 LEU A N 1
ATOM 566 C CA . LEU A 1 81 ? -9.008 1.110 9.772 1.00 97.62 81 LEU A CA 1
ATOM 567 C C . LEU A 1 81 ? -8.650 0.518 11.138 1.00 97.62 81 LEU A C 1
ATOM 569 O O . LEU A 1 81 ? -9.547 0.260 11.947 1.00 97.62 81 LEU A O 1
ATOM 573 N N . MET A 1 82 ? -7.362 0.321 11.417 1.00 97.81 82 MET A N 1
ATOM 574 C CA . MET A 1 82 ? -6.901 -0.169 12.718 1.00 97.81 82 MET A CA 1
ATOM 575 C C . MET A 1 82 ? -7.221 0.844 13.822 1.00 97.81 82 MET A C 1
ATOM 577 O O . MET A 1 82 ? -7.821 0.478 14.836 1.00 97.81 82 MET A O 1
ATOM 581 N N . LEU A 1 83 ? -6.942 2.127 13.579 1.00 98.00 83 LEU A N 1
ATOM 582 C CA . LEU A 1 83 ? -7.276 3.219 14.490 1.00 98.00 83 LEU A CA 1
ATOM 583 C C . LEU A 1 83 ? -8.788 3.337 14.717 1.00 98.00 83 LEU A C 1
ATOM 585 O O . LEU A 1 83 ? -9.241 3.548 15.847 1.00 98.00 83 LEU A O 1
ATOM 589 N N . MET A 1 84 ? -9.587 3.179 13.658 1.00 96.81 84 MET A N 1
ATOM 590 C CA . MET A 1 84 ? -11.044 3.194 13.761 1.00 96.81 84 MET A CA 1
ATOM 591 C C . MET A 1 84 ? -11.544 2.058 14.661 1.00 96.81 84 MET A C 1
ATOM 593 O O . MET A 1 84 ? -12.390 2.292 15.524 1.00 96.81 84 MET A O 1
ATOM 597 N N . ALA A 1 85 ? -11.026 0.839 14.492 1.00 97.12 85 ALA A N 1
ATOM 598 C CA . ALA A 1 85 ? -11.408 -0.295 15.328 1.00 97.12 85 ALA A CA 1
ATOM 599 C C . ALA A 1 85 ? -11.056 -0.072 16.807 1.00 97.12 85 ALA A C 1
ATOM 601 O O . ALA A 1 85 ? -11.893 -0.315 17.679 1.00 97.12 85 ALA A O 1
ATOM 602 N N . ASP A 1 86 ? -9.857 0.440 17.087 1.00 97.56 86 ASP A N 1
ATOM 603 C CA . ASP A 1 86 ? -9.416 0.745 18.450 1.00 97.56 86 ASP A CA 1
ATOM 604 C C . ASP A 1 86 ? -10.285 1.827 19.103 1.00 97.56 86 ASP A C 1
ATOM 606 O O . ASP A 1 86 ? -10.691 1.684 20.257 1.00 97.56 86 ASP A O 1
ATOM 610 N N . SER A 1 87 ? -10.658 2.854 18.335 1.00 96.75 87 SER A N 1
ATOM 611 C CA . SER A 1 87 ? -11.540 3.931 18.797 1.00 96.75 87 SER A CA 1
ATOM 612 C C . SER A 1 87 ? -12.936 3.422 19.176 1.00 96.75 87 SER A C 1
ATOM 614 O O . SER A 1 87 ? -13.520 3.881 20.159 1.00 96.75 87 SER A O 1
ATOM 616 N N . TYR A 1 88 ? -13.488 2.465 18.420 1.00 95.44 88 TYR A N 1
ATOM 617 C CA . TYR A 1 88 ? -14.777 1.854 18.761 1.00 95.44 88 TYR A CA 1
ATOM 618 C C . TYR A 1 88 ? -14.691 0.973 20.012 1.00 95.44 88 TYR A C 1
ATOM 620 O O . TYR A 1 88 ? -15.564 1.069 20.873 1.00 95.44 88 TYR A O 1
ATOM 628 N N . ASP A 1 89 ? -13.633 0.171 20.153 1.00 95.19 89 ASP A N 1
ATOM 629 C CA . ASP A 1 89 ? -13.405 -0.636 21.359 1.00 95.19 89 ASP A CA 1
ATOM 630 C C . ASP A 1 89 ? -13.275 0.234 22.617 1.00 95.19 89 ASP A C 1
ATOM 632 O O . ASP A 1 89 ? -13.792 -0.116 23.681 1.00 95.19 89 ASP A O 1
ATOM 636 N N . GLU A 1 90 ? -12.574 1.364 22.517 1.00 96.38 90 GLU A N 1
ATOM 637 C CA . GLU A 1 90 ? -12.439 2.318 23.617 1.00 96.38 90 GLU A CA 1
ATOM 638 C C . GLU A 1 90 ? -13.788 2.950 23.973 1.00 96.38 90 GLU A C 1
ATOM 640 O O . GLU A 1 90 ? -14.170 2.954 25.144 1.00 96.38 90 GLU A O 1
ATOM 645 N N . ALA A 1 91 ? -14.557 3.396 22.975 1.00 94.19 91 ALA A N 1
ATOM 646 C CA . ALA A 1 91 ? -15.877 3.980 23.193 1.00 94.19 91 ALA A CA 1
ATOM 647 C C . ALA A 1 91 ? -16.854 3.008 23.882 1.00 94.19 91 ALA A C 1
ATOM 649 O O . ALA A 1 91 ? -17.592 3.413 24.787 1.00 94.19 91 ALA A O 1
ATOM 650 N N . ASP A 1 92 ? -16.843 1.730 23.491 1.00 91.94 92 ASP A N 1
ATOM 651 C CA . ASP A 1 92 ? -17.696 0.701 24.091 1.00 91.94 92 ASP A CA 1
ATOM 652 C C . ASP A 1 92 ? -17.296 0.397 25.545 1.00 91.94 92 ASP A C 1
ATOM 654 O O . ASP A 1 92 ? -18.167 0.266 26.415 1.00 91.94 92 ASP A O 1
ATOM 658 N N . ARG A 1 93 ? -15.990 0.344 25.846 1.00 94.19 93 ARG A N 1
ATOM 659 C CA . ARG A 1 93 ? -15.482 0.190 27.225 1.00 94.19 93 ARG A CA 1
ATOM 660 C C . ARG A 1 93 ? -15.875 1.376 28.101 1.00 94.19 93 ARG A C 1
ATOM 662 O O . ARG A 1 93 ? -16.442 1.177 29.173 1.00 94.19 93 ARG A O 1
ATOM 669 N N . ASP A 1 94 ? -15.667 2.594 27.611 1.00 95.62 94 ASP A N 1
ATOM 670 C CA . ASP A 1 94 ? -16.042 3.831 28.299 1.00 95.62 94 ASP A CA 1
ATOM 671 C C . ASP A 1 94 ? -17.538 3.875 28.632 1.00 95.62 94 ASP A C 1
ATOM 673 O O . ASP A 1 94 ? -17.947 4.308 29.716 1.00 95.62 94 ASP A O 1
ATOM 677 N N . ALA A 1 95 ? -18.382 3.428 27.698 1.00 91.19 95 ALA A N 1
ATOM 678 C CA . ALA A 1 95 ? -19.818 3.348 27.912 1.00 91.19 95 ALA A CA 1
ATOM 679 C C . ALA A 1 95 ? -20.160 2.343 29.023 1.00 91.19 95 ALA A C 1
ATOM 681 O O . ALA A 1 95 ? -20.919 2.678 29.939 1.00 91.19 95 ALA A O 1
ATOM 682 N N . LEU A 1 96 ? -19.585 1.136 28.973 1.00 92.56 96 LEU A N 1
ATOM 683 C CA . LEU A 1 96 ? -19.780 0.094 29.984 1.00 92.56 96 LEU A CA 1
ATOM 684 C C . LEU A 1 96 ? -19.358 0.565 31.381 1.00 92.56 96 LEU A C 1
ATOM 686 O O . LEU A 1 96 ? -20.141 0.427 32.325 1.00 92.56 96 LEU A O 1
ATOM 690 N N . ASP A 1 97 ? -18.186 1.183 31.506 1.00 94.94 97 ASP A N 1
ATOM 691 C CA . ASP A 1 97 ? -17.661 1.686 32.778 1.00 94.94 97 ASP A CA 1
ATOM 692 C C . ASP A 1 97 ? -18.568 2.767 33.376 1.00 94.94 97 ASP A C 1
ATOM 694 O O . ASP A 1 97 ? -18.892 2.744 34.569 1.00 94.94 97 ASP A O 1
ATOM 698 N N . ARG A 1 98 ? -19.074 3.686 32.543 1.00 93.69 98 ARG A N 1
ATOM 699 C CA . ARG A 1 98 ? -20.044 4.706 32.977 1.00 93.69 98 ARG A CA 1
ATOM 700 C C . ARG A 1 98 ? -21.349 4.076 33.457 1.00 93.69 98 ARG A C 1
ATOM 702 O O . ARG A 1 98 ? -21.883 4.504 34.483 1.00 93.69 98 ARG A O 1
ATOM 709 N N . PHE A 1 99 ? -21.866 3.064 32.759 1.00 93.50 99 PHE A N 1
ATOM 710 C CA . PHE A 1 99 ? -23.082 2.362 33.180 1.00 93.50 99 PHE A CA 1
ATOM 711 C C . PHE A 1 99 ? -22.890 1.604 34.498 1.00 93.50 99 PHE A C 1
ATOM 713 O O . PHE A 1 99 ? -23.743 1.705 35.382 1.00 93.50 99 PHE A O 1
ATOM 720 N N . GLN A 1 100 ? -21.766 0.907 34.673 1.00 93.12 100 GLN A N 1
ATOM 721 C CA . GLN A 1 100 ? -21.435 0.216 35.922 1.00 93.12 100 GLN A CA 1
ATOM 722 C C . GLN A 1 100 ? -21.263 1.200 37.085 1.00 93.12 100 GLN A C 1
ATOM 724 O O . GLN A 1 100 ? -21.808 0.981 38.169 1.00 93.12 100 GLN A O 1
ATOM 729 N N . GLY A 1 101 ? -20.590 2.329 36.846 1.00 92.69 101 GLY A N 1
ATOM 730 C CA . GLY A 1 101 ? -20.440 3.400 37.828 1.00 92.69 101 GLY A CA 1
ATOM 731 C C . GLY A 1 101 ? -21.775 4.027 38.239 1.00 92.69 101 GLY A C 1
ATOM 732 O O . GLY A 1 101 ? -21.977 4.332 39.413 1.00 92.69 101 GLY A O 1
ATOM 733 N N . MET A 1 102 ? -22.719 4.193 37.307 1.00 92.12 102 MET A N 1
ATOM 734 C CA . MET A 1 102 ? -24.077 4.631 37.646 1.00 92.12 102 MET A CA 1
ATOM 735 C C . MET A 1 102 ? -24.829 3.577 38.461 1.00 92.12 102 MET A C 1
ATOM 737 O O . MET A 1 102 ? -25.453 3.940 39.455 1.00 92.12 102 MET A O 1
ATOM 741 N N . HIS A 1 103 ? -24.745 2.295 38.090 1.00 89.12 103 HIS A N 1
ATOM 742 C CA . HIS A 1 103 ? -25.407 1.208 38.816 1.00 89.12 103 HIS A CA 1
ATOM 743 C C . HIS A 1 103 ? -24.920 1.104 40.269 1.00 89.12 103 HIS A C 1
ATOM 745 O O . HIS A 1 103 ? -25.734 1.045 41.185 1.00 89.12 103 HIS A O 1
ATOM 751 N N . GLY A 1 104 ? -23.606 1.193 40.497 1.00 87.06 104 GLY A N 1
ATOM 752 C CA . GLY A 1 104 ? -23.025 1.182 41.843 1.00 87.06 104 GLY A CA 1
ATOM 753 C C . GLY A 1 104 ? -23.363 2.408 42.704 1.00 87.06 104 GLY A C 1
ATOM 754 O O . GLY A 1 104 ? -23.133 2.381 43.906 1.00 87.06 104 GLY A O 1
ATOM 755 N N . ARG A 1 105 ? -23.899 3.487 42.116 1.00 82.06 105 ARG A N 1
ATOM 756 C CA . ARG A 1 105 ? -24.338 4.694 42.843 1.00 82.06 105 ARG A CA 1
ATOM 757 C C . ARG A 1 105 ? -25.817 4.681 43.225 1.00 82.06 105 ARG A C 1
ATOM 759 O O . ARG A 1 105 ? -26.227 5.533 44.010 1.00 82.06 105 ARG A O 1
ATOM 766 N N . ILE A 1 106 ? -26.612 3.798 42.624 1.00 83.69 106 ILE A N 1
ATOM 767 C CA . ILE A 1 106 ? -28.068 3.715 42.833 1.00 83.69 106 ILE A CA 1
ATOM 768 C C . ILE A 1 106 ? -28.508 2.416 43.523 1.00 83.69 106 ILE A C 1
ATOM 770 O O . ILE A 1 106 ? -29.690 2.291 43.843 1.00 83.69 106 ILE A O 1
ATOM 774 N N . ALA A 1 107 ? -27.584 1.473 43.726 1.00 63.94 107 ALA A N 1
ATOM 775 C CA . ALA A 1 107 ? -27.744 0.282 44.560 1.00 63.94 107 ALA A CA 1
ATOM 776 C C . ALA A 1 107 ? -27.268 0.564 45.993 1.00 63.94 107 ALA A C 1
ATOM 778 O O . ALA A 1 107 ? -27.907 0.033 46.928 1.00 63.94 107 ALA A O 1
#

pLDDT: mean 92.24, std 8.62, range [43.69, 98.06]

Organism: NCBI:txid53367

Radius of gyration: 25.19 Å; chains: 1; bounding box: 58×18×77 Å